Protein AF-A0A6N6S5M3-F1 (afdb_monomer)

Sequence (142 aa):
MTSTMMNTLSDILLSAAGRFSSLPAVIEDGMSVTYGDLVLRARSFASFLSSRGIKKGDRVAIFLPNSIELVTAVFGVSLAGGVSVPVNSAFKTEEVAFYLEHSGAKLIATGDGLINTALEASAGGDAEAVSIKGNGALWKYL

Foldseek 3Di:
DPDPPPDFPLNVLVVCCVPFVPPFDDDDPNDTAGSVRLNVLLCVLLVVCVVVVDAAAAEEEEQEDPDSQSSSNCNNCVVNNYHYDYDYNPDALVSLLVSCVVRVHQEYEYAPVCQVSQCSSPVVHNYHYWYFDDDDPDTDTD

Structure (mmCIF, N/CA/C/O backbone):
data_AF-A0A6N6S5M3-F1
#
_entry.id   AF-A0A6N6S5M3-F1
#
loop_
_atom_site.group_PDB
_atom_site.id
_atom_site.type_symbol
_atom_site.label_atom_id
_atom_site.label_alt_id
_atom_site.label_comp_id
_atom_site.label_asym_id
_atom_site.label_entity_id
_atom_site.label_seq_id
_atom_site.pdbx_PDB_ins_code
_atom_site.Cartn_x
_atom_site.Cartn_y
_atom_site.Cartn_z
_atom_site.occupancy
_atom_site.B_iso_or_equiv
_atom_site.auth_seq_id
_atom_site.auth_comp_id
_atom_site.auth_asym_id
_atom_site.auth_atom_id
_atom_site.pdbx_PDB_model_num
ATOM 1 N N . MET A 1 1 ? -17.253 7.085 -33.726 1.00 41.97 1 MET A N 1
ATOM 2 C CA . MET A 1 1 ? -17.156 7.659 -32.369 1.00 41.97 1 MET A CA 1
ATOM 3 C C . MET A 1 1 ? -16.014 6.952 -31.664 1.00 41.97 1 MET A C 1
ATOM 5 O O . MET A 1 1 ? -16.162 5.793 -31.304 1.00 41.97 1 MET A O 1
ATOM 9 N N . THR A 1 2 ? -14.844 7.577 -31.575 1.00 42.97 2 THR A N 1
ATOM 10 C CA . THR A 1 2 ? -13.731 7.056 -30.775 1.00 42.97 2 THR A CA 1
ATOM 11 C C . THR A 1 2 ? -14.130 7.205 -29.313 1.00 42.97 2 THR A C 1
ATOM 13 O O . THR A 1 2 ? -14.118 8.306 -28.775 1.00 42.97 2 THR A O 1
ATOM 16 N N . SER A 1 3 ? -14.572 6.111 -28.695 1.00 48.59 3 SER A N 1
ATOM 17 C CA . SER A 1 3 ? -14.702 6.033 -27.243 1.00 48.59 3 SER A CA 1
ATOM 18 C C . SER A 1 3 ? -13.332 6.359 -26.656 1.00 48.59 3 SER A C 1
ATOM 20 O O . SER A 1 3 ? -12.392 5.590 -26.858 1.00 48.59 3 SER A O 1
ATOM 22 N N . THR A 1 4 ? -13.189 7.500 -25.983 1.00 58.44 4 THR A N 1
ATOM 23 C CA . THR A 1 4 ? -12.020 7.765 -25.143 1.00 58.44 4 THR A CA 1
ATOM 24 C C . THR A 1 4 ? -11.977 6.644 -24.114 1.00 58.44 4 THR A C 1
ATOM 26 O O . THR A 1 4 ? -12.816 6.594 -23.218 1.00 58.44 4 THR A O 1
ATOM 29 N N . MET A 1 5 ? -11.070 5.683 -24.296 1.00 65.12 5 MET A N 1
ATOM 30 C CA . MET A 1 5 ? -10.855 4.618 -23.324 1.00 65.12 5 MET A CA 1
ATOM 31 C C . MET A 1 5 ? -10.432 5.292 -22.023 1.00 65.12 5 MET A C 1
ATOM 33 O O . MET A 1 5 ? -9.382 5.933 -21.955 1.00 65.12 5 MET A O 1
ATOM 37 N N . MET A 1 6 ? -11.305 5.226 -21.022 1.00 68.94 6 MET A N 1
ATOM 38 C CA . MET A 1 6 ? -11.035 5.777 -19.706 1.00 68.94 6 MET A CA 1
ATOM 39 C C . MET A 1 6 ? -10.036 4.845 -19.023 1.00 68.94 6 MET A C 1
ATOM 41 O O . MET A 1 6 ? -10.420 3.827 -18.456 1.00 68.94 6 MET A O 1
ATOM 45 N N . ASN A 1 7 ? -8.751 5.163 -19.150 1.00 82.69 7 ASN A N 1
ATOM 46 C CA . ASN A 1 7 ? -7.689 4.376 -18.540 1.00 82.69 7 ASN A CA 1
ATOM 47 C C . ASN A 1 7 ? -7.570 4.736 -17.060 1.00 82.69 7 ASN A C 1
ATOM 49 O O . ASN A 1 7 ? -7.490 5.913 -16.699 1.00 82.69 7 ASN A O 1
ATOM 53 N N . THR A 1 8 ? -7.517 3.721 -16.207 1.00 89.06 8 THR A N 1
ATOM 54 C CA . THR A 1 8 ? -7.131 3.885 -14.806 1.00 89.06 8 THR A CA 1
ATOM 55 C C . THR A 1 8 ? -5.611 3.967 -14.676 1.00 89.06 8 THR A C 1
ATOM 57 O O . THR A 1 8 ? -4.858 3.602 -15.584 1.00 89.06 8 THR A O 1
ATOM 60 N N . LEU A 1 9 ? -5.135 4.406 -13.510 1.00 89.88 9 LEU A N 1
ATOM 61 C CA . LEU A 1 9 ? -3.710 4.376 -13.181 1.00 89.88 9 LEU A CA 1
ATOM 62 C C . LEU A 1 9 ? -3.122 2.956 -13.321 1.00 89.88 9 LEU A C 1
ATOM 64 O O . LEU A 1 9 ? -2.010 2.780 -13.821 1.00 89.88 9 LEU A O 1
ATOM 68 N N . SER A 1 10 ? -3.892 1.935 -12.943 1.00 91.88 10 SER A N 1
ATO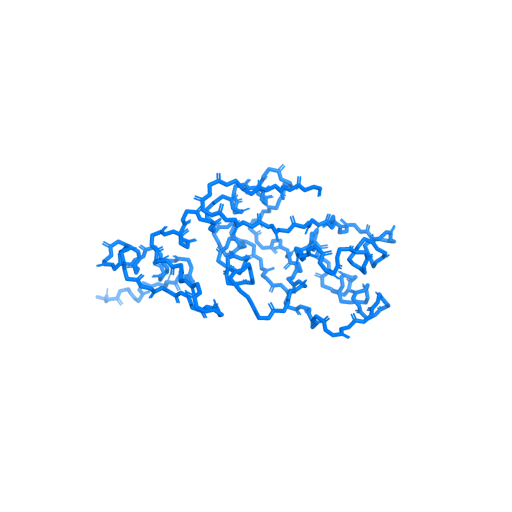M 69 C CA . SER A 1 10 ? -3.507 0.532 -13.095 1.00 91.88 10 SER A CA 1
ATOM 70 C C . SER A 1 10 ? -3.387 0.104 -14.557 1.00 91.88 10 SER A C 1
ATOM 72 O O . SER A 1 10 ? -2.436 -0.600 -14.893 1.00 91.88 10 SER A O 1
ATOM 74 N N . ASP A 1 11 ? -4.287 0.550 -15.438 1.00 93.50 11 ASP A N 1
ATOM 75 C CA . ASP A 1 11 ? -4.230 0.213 -16.869 1.00 93.50 11 ASP A CA 1
ATOM 76 C C . ASP A 1 11 ? -2.958 0.759 -17.524 1.00 93.50 11 ASP A C 1
ATOM 78 O O . ASP A 1 11 ? -2.322 0.075 -18.329 1.00 93.50 11 ASP A O 1
ATOM 82 N N . ILE A 1 12 ? -2.538 1.966 -17.127 1.00 94.38 12 ILE A N 1
ATOM 83 C CA . ILE A 1 12 ? -1.289 2.577 -17.596 1.00 94.38 12 ILE A CA 1
ATOM 84 C C . ILE A 1 12 ? -0.089 1.720 -17.180 1.00 94.38 12 ILE A C 1
ATOM 86 O O . ILE A 1 12 ? 0.760 1.416 -18.021 1.00 94.38 12 ILE A O 1
ATOM 90 N N . LEU A 1 13 ? -0.032 1.281 -15.918 1.00 95.25 13 LEU A N 1
ATOM 91 C CA . LEU A 1 13 ? 1.052 0.426 -15.432 1.00 95.25 13 LEU A CA 1
ATOM 92 C C . LEU A 1 13 ? 1.085 -0.927 -16.161 1.00 95.25 13 LEU A C 1
ATOM 94 O O . LEU A 1 13 ? 2.149 -1.364 -16.603 1.00 95.25 13 LEU A O 1
ATOM 98 N N . LEU A 1 14 ? -0.067 -1.585 -16.311 1.00 96.62 14 LEU A N 1
ATOM 99 C CA . LEU A 1 14 ? -0.161 -2.882 -16.987 1.00 96.62 14 LEU A CA 1
ATOM 100 C C . LEU A 1 14 ? 0.246 -2.776 -18.463 1.00 96.62 14 LEU A C 1
ATOM 102 O O . LEU A 1 14 ? 1.006 -3.612 -18.956 1.00 96.62 14 LEU A O 1
ATOM 106 N N . SER A 1 15 ? -0.195 -1.720 -19.151 1.00 96.31 15 SER A N 1
ATOM 107 C CA . SER A 1 15 ? 0.217 -1.432 -20.526 1.00 96.31 15 SER A CA 1
ATOM 108 C C . SER A 1 15 ? 1.719 -1.155 -20.623 1.00 96.31 15 SER A C 1
ATOM 110 O O . SER A 1 15 ? 2.369 -1.618 -21.563 1.00 96.31 15 SER A O 1
ATOM 112 N N . ALA A 1 16 ? 2.286 -0.397 -19.681 1.00 95.88 16 ALA A N 1
ATOM 113 C CA . ALA A 1 16 ? 3.716 -0.109 -19.658 1.00 95.88 16 ALA A CA 1
ATOM 114 C C . ALA A 1 16 ? 4.533 -1.391 -19.461 1.00 95.88 16 ALA A C 1
ATOM 116 O O . ALA A 1 16 ? 5.456 -1.637 -20.230 1.00 95.88 16 ALA A O 1
ATOM 117 N N . ALA A 1 17 ? 4.156 -2.260 -18.523 1.00 96.62 17 ALA A N 1
ATOM 118 C CA . ALA A 1 17 ? 4.862 -3.521 -18.300 1.00 96.62 17 ALA A CA 1
ATOM 119 C C . ALA A 1 17 ? 4.766 -4.485 -19.488 1.00 96.62 17 ALA A C 1
ATOM 121 O O . ALA A 1 17 ? 5.753 -5.142 -19.805 1.00 96.62 17 ALA A O 1
ATOM 122 N N . GLY A 1 18 ? 3.642 -4.517 -20.212 1.00 96.56 18 GLY A N 1
ATOM 123 C CA . GLY A 1 18 ? 3.530 -5.308 -21.443 1.00 96.56 18 GLY A CA 1
ATOM 124 C C . GLY A 1 18 ? 4.498 -4.869 -22.551 1.00 96.56 18 GLY A C 1
ATOM 125 O O . GLY A 1 18 ? 4.892 -5.683 -23.381 1.00 96.56 18 GLY A O 1
ATOM 126 N N . ARG A 1 19 ? 4.901 -3.591 -22.564 1.00 97.12 19 ARG A N 1
ATOM 127 C CA . ARG A 1 19 ? 5.776 -3.005 -23.598 1.00 97.12 19 ARG A CA 1
ATOM 128 C C . ARG A 1 19 ? 7.230 -2.852 -23.156 1.00 97.12 19 ARG A C 1
ATOM 130 O O . ARG A 1 19 ? 8.131 -2.919 -23.985 1.00 97.12 19 ARG A O 1
ATOM 137 N N . PHE A 1 20 ? 7.448 -2.622 -21.867 1.00 97.50 20 PHE A N 1
ATOM 138 C CA . PHE A 1 20 ? 8.708 -2.160 -21.288 1.00 97.50 20 PHE A CA 1
ATOM 139 C C . PHE A 1 20 ? 9.109 -2.980 -20.057 1.00 97.50 20 PHE A C 1
ATOM 141 O O . PHE A 1 20 ? 9.773 -2.459 -19.166 1.00 97.50 20 PHE A O 1
ATOM 148 N N . SER A 1 21 ? 8.708 -4.256 -19.996 1.00 97.06 21 SER A N 1
ATOM 149 C CA . SER A 1 21 ? 8.850 -5.115 -18.809 1.00 97.06 21 SER A CA 1
ATOM 150 C C . SER A 1 21 ? 10.232 -5.067 -18.159 1.00 97.06 21 SER A C 1
ATOM 152 O O . SER A 1 21 ? 10.304 -5.055 -16.938 1.00 97.06 21 SER A O 1
ATOM 154 N N . SER A 1 22 ? 11.311 -5.054 -18.948 1.00 97.19 22 SER A N 1
ATOM 155 C CA . SER A 1 22 ? 12.695 -5.085 -18.450 1.00 97.19 22 SER A CA 1
ATOM 156 C C . SER A 1 22 ? 13.315 -3.699 -18.236 1.00 97.19 22 SER A C 1
ATOM 158 O O . SER A 1 22 ? 14.463 -3.616 -17.808 1.00 97.19 22 SER A O 1
ATOM 160 N N . LEU A 1 23 ? 12.601 -2.612 -18.550 1.00 97.75 23 LEU A N 1
ATOM 161 C CA . LEU A 1 23 ? 13.097 -1.254 -18.328 1.00 97.75 23 LEU A CA 1
ATOM 162 C C . LEU A 1 23 ? 12.846 -0.812 -16.878 1.00 97.75 23 LEU A C 1
ATOM 164 O O . LEU A 1 23 ? 11.826 -1.200 -16.298 1.00 97.75 23 LEU A O 1
ATOM 168 N N . PRO A 1 24 ? 13.725 0.027 -16.298 1.00 96.56 24 PRO A N 1
ATOM 169 C CA . PRO A 1 24 ? 13.507 0.611 -14.978 1.00 96.56 24 PRO A CA 1
ATOM 170 C C . PRO A 1 24 ? 12.217 1.442 -14.919 1.00 96.56 24 PRO A C 1
ATOM 172 O O . PRO A 1 24 ? 11.973 2.282 -15.785 1.00 96.56 24 PRO A O 1
ATOM 175 N N . ALA A 1 25 ? 11.415 1.220 -13.878 1.00 95.75 25 ALA A N 1
ATOM 176 C CA . ALA A 1 25 ? 10.219 1.998 -13.553 1.00 95.75 25 ALA A CA 1
ATOM 177 C C . ALA A 1 25 ? 10.446 2.916 -12.345 1.00 95.75 25 ALA A C 1
ATOM 179 O O . ALA A 1 25 ? 10.003 4.061 -12.347 1.00 95.75 25 ALA A O 1
ATOM 180 N N . VAL A 1 26 ? 11.146 2.415 -11.322 1.00 94.81 26 VAL A N 1
ATOM 181 C CA . VAL A 1 26 ? 11.478 3.156 -10.097 1.00 94.81 26 VAL A CA 1
ATOM 182 C C . VAL A 1 26 ? 12.953 2.943 -9.785 1.00 94.81 26 VAL A C 1
ATOM 184 O O . VAL A 1 26 ? 13.446 1.819 -9.896 1.00 94.81 26 VAL A O 1
ATOM 187 N N . ILE A 1 27 ? 13.650 4.016 -9.415 1.00 93.25 27 ILE A N 1
ATOM 188 C CA . ILE A 1 27 ? 15.057 3.997 -9.010 1.00 93.25 27 ILE A CA 1
ATOM 189 C C . ILE A 1 27 ? 15.161 4.701 -7.659 1.00 93.25 27 ILE A C 1
ATOM 191 O O . ILE A 1 27 ? 14.674 5.820 -7.512 1.00 93.25 27 ILE A O 1
ATOM 195 N N . GLU A 1 28 ? 15.794 4.043 -6.697 1.00 88.38 28 GLU A N 1
ATOM 196 C CA . GLU A 1 28 ? 15.997 4.522 -5.328 1.00 88.38 28 GLU A CA 1
ATOM 197 C C . GLU A 1 28 ? 17.363 4.024 -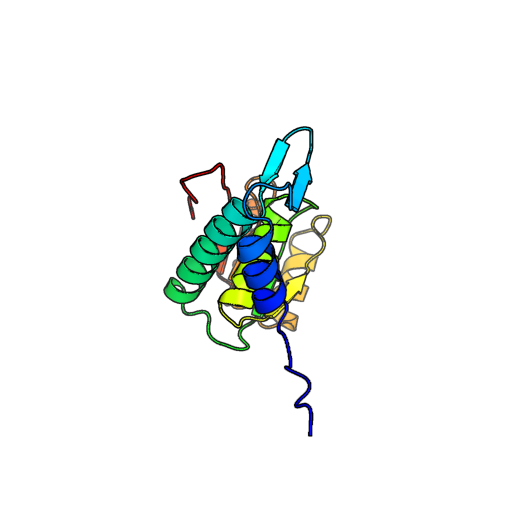4.847 1.00 88.38 28 GLU A C 1
ATOM 199 O O . GLU A 1 28 ? 17.632 2.828 -4.923 1.00 88.38 28 GLU A O 1
ATOM 204 N N . ASP A 1 29 ? 18.244 4.928 -4.409 1.00 83.88 29 ASP A N 1
ATOM 205 C CA . ASP A 1 29 ? 19.554 4.615 -3.810 1.00 83.88 29 ASP A CA 1
ATOM 206 C C . ASP A 1 29 ? 20.375 3.528 -4.537 1.00 83.88 29 ASP A C 1
ATOM 208 O O . ASP A 1 29 ? 20.962 2.629 -3.938 1.00 83.88 29 ASP A O 1
ATOM 212 N N . GLY A 1 30 ? 20.416 3.598 -5.872 1.00 81.81 30 GLY A N 1
ATOM 213 C CA . GLY A 1 30 ? 21.162 2.654 -6.716 1.00 81.81 30 GLY A CA 1
ATOM 214 C C . GLY A 1 30 ? 20.469 1.306 -6.945 1.00 81.81 30 GLY A C 1
ATOM 215 O O . GLY A 1 30 ? 20.954 0.496 -7.736 1.00 81.81 30 GLY A O 1
ATOM 216 N N . MET A 1 31 ? 19.313 1.074 -6.325 1.00 84.62 31 MET A N 1
ATOM 217 C CA . MET A 1 31 ? 18.406 -0.016 -6.661 1.00 84.62 31 MET A CA 1
ATOM 218 C C . MET A 1 31 ? 17.444 0.423 -7.764 1.00 84.62 31 MET A C 1
ATOM 220 O O . MET A 1 31 ? 17.025 1.577 -7.835 1.00 84.62 31 MET A O 1
ATOM 224 N N . SER A 1 32 ? 17.069 -0.516 -8.632 1.00 90.75 32 SER A N 1
ATOM 225 C CA . SER A 1 32 ? 16.038 -0.284 -9.640 1.00 90.75 32 SER A CA 1
ATOM 226 C C . SER A 1 32 ? 15.018 -1.411 -9.637 1.00 90.75 32 SER A C 1
ATOM 228 O O . SER A 1 32 ? 15.356 -2.582 -9.459 1.00 90.75 32 SER A O 1
ATOM 230 N N . VAL A 1 33 ? 13.756 -1.042 -9.823 1.00 93.69 33 VAL A N 1
ATOM 231 C CA . VAL A 1 33 ? 12.644 -1.971 -10.022 1.00 93.69 33 VAL A CA 1
ATOM 232 C C . VAL A 1 33 ? 12.142 -1.780 -11.436 1.00 93.69 33 VAL A C 1
ATOM 234 O O . VAL A 1 33 ? 11.825 -0.659 -11.840 1.00 93.69 33 VAL A O 1
ATOM 237 N N . THR A 1 34 ? 12.090 -2.870 -12.195 1.00 96.31 34 THR A N 1
ATOM 238 C CA . THR A 1 34 ? 11.590 -2.840 -13.569 1.00 96.31 34 THR A CA 1
ATOM 239 C C . THR A 1 34 ? 10.069 -2.690 -13.604 1.00 96.31 34 THR A C 1
ATOM 241 O O . THR A 1 34 ? 9.386 -2.949 -12.610 1.00 96.31 34 THR A O 1
ATOM 244 N N . TYR A 1 35 ? 9.500 -2.306 -14.748 1.00 97.19 35 TYR A N 1
ATOM 245 C CA . TYR A 1 35 ? 8.039 -2.277 -14.901 1.00 97.19 35 TYR A CA 1
ATOM 246 C C . TYR A 1 35 ? 7.394 -3.646 -14.644 1.00 97.19 35 TYR A C 1
ATOM 248 O O . TYR A 1 35 ? 6.328 -3.710 -14.028 1.00 97.19 35 TYR A O 1
ATOM 256 N N . GLY A 1 36 ? 8.033 -4.736 -15.083 1.00 96.00 36 GLY A N 1
ATOM 257 C CA . GLY A 1 36 ? 7.553 -6.095 -14.826 1.00 96.00 36 GLY A CA 1
ATOM 258 C C . GLY A 1 36 ? 7.521 -6.411 -13.332 1.00 96.00 36 GLY A C 1
ATOM 259 O O . GLY A 1 36 ? 6.491 -6.840 -12.807 1.00 96.00 36 GLY A O 1
ATOM 260 N N . ASP A 1 37 ? 8.611 -6.113 -12.626 1.00 94.75 37 ASP A N 1
ATOM 261 C CA . ASP A 1 37 ? 8.711 -6.353 -11.185 1.00 94.75 37 ASP A CA 1
ATOM 262 C C . ASP A 1 37 ? 7.740 -5.481 -10.385 1.00 94.75 37 ASP A C 1
ATOM 264 O O . ASP A 1 37 ? 7.137 -5.954 -9.420 1.00 94.75 37 ASP A O 1
ATOM 268 N N . LEU A 1 38 ? 7.540 -4.223 -10.790 1.00 95.25 38 LEU A N 1
ATOM 269 C CA . LEU A 1 38 ? 6.584 -3.324 -10.144 1.00 95.25 38 LEU A CA 1
ATOM 270 C C . LEU A 1 38 ? 5.153 -3.865 -10.254 1.00 95.25 38 LEU A C 1
ATOM 272 O O . LEU A 1 38 ? 4.417 -3.838 -9.269 1.00 95.25 38 LEU A O 1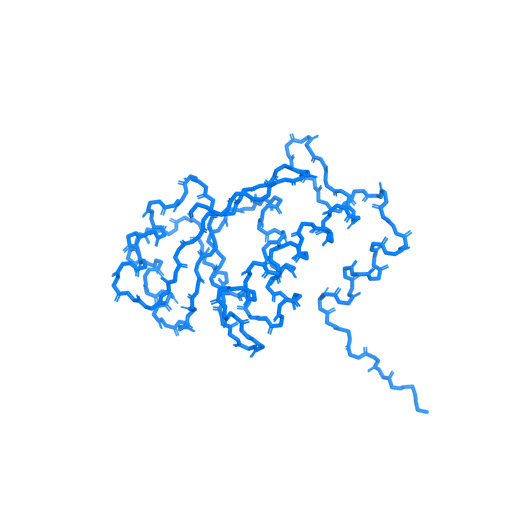
ATOM 276 N N . VAL A 1 39 ? 4.762 -4.412 -11.411 1.00 96.44 39 VAL A N 1
ATOM 277 C CA . VAL A 1 39 ? 3.446 -5.053 -11.580 1.00 96.44 39 VAL A CA 1
ATOM 278 C C . VAL A 1 39 ? 3.300 -6.274 -10.683 1.00 96.44 39 VAL A C 1
ATOM 280 O O . VAL A 1 39 ? 2.253 -6.434 -10.056 1.00 96.44 39 VAL A O 1
ATOM 283 N N . LEU A 1 40 ? 4.319 -7.132 -10.599 1.00 94.69 40 LEU A N 1
ATOM 284 C CA . LEU A 1 40 ? 4.281 -8.311 -9.727 1.00 94.69 40 LEU A CA 1
ATOM 285 C C . LEU A 1 40 ? 4.114 -7.904 -8.259 1.00 94.69 40 LEU A C 1
ATOM 287 O O . LEU A 1 40 ? 3.250 -8.436 -7.557 1.00 94.69 40 LEU A O 1
ATOM 291 N N . ARG A 1 41 ? 4.879 -6.903 -7.819 1.00 92.75 41 ARG A N 1
ATOM 292 C CA . ARG A 1 41 ? 4.794 -6.324 -6.474 1.00 92.75 41 ARG A CA 1
ATOM 293 C C . ARG A 1 41 ? 3.413 -5.728 -6.192 1.00 92.75 41 ARG A C 1
ATOM 295 O O . ARG A 1 41 ? 2.783 -6.087 -5.199 1.00 92.75 41 ARG A O 1
ATOM 302 N N . ALA A 1 42 ? 2.910 -4.883 -7.089 1.00 95.38 42 ALA A N 1
ATOM 303 C CA . ALA A 1 42 ? 1.617 -4.225 -6.936 1.00 95.38 42 ALA A CA 1
ATOM 304 C C . ALA A 1 42 ? 0.452 -5.230 -6.947 1.00 95.38 42 ALA A C 1
ATOM 306 O O . ALA A 1 42 ? -0.467 -5.108 -6.142 1.00 95.38 42 ALA A O 1
ATOM 307 N N . ARG A 1 43 ? 0.501 -6.269 -7.795 1.00 95.50 43 ARG A N 1
ATOM 308 C CA . ARG A 1 43 ? -0.494 -7.359 -7.803 1.00 95.50 43 ARG A CA 1
ATOM 309 C C . ARG A 1 43 ? -0.471 -8.173 -6.514 1.00 95.50 43 ARG A C 1
ATOM 311 O O . ARG A 1 43 ? -1.537 -8.496 -5.998 1.00 95.50 43 ARG A O 1
ATOM 318 N N . SER A 1 44 ? 0.715 -8.475 -5.983 1.00 93.69 44 SER A N 1
ATOM 319 C CA . SER A 1 44 ? 0.845 -9.144 -4.684 1.00 93.69 44 SER A CA 1
ATOM 320 C C . SER A 1 44 ? 0.177 -8.321 -3.584 1.00 93.69 44 SER A C 1
ATOM 322 O O . SER A 1 44 ? -0.638 -8.849 -2.830 1.00 93.69 44 SER A O 1
ATOM 324 N N . PHE A 1 45 ? 0.451 -7.014 -3.539 1.00 94.69 45 PHE A N 1
ATOM 325 C CA . PHE A 1 45 ? -0.177 -6.134 -2.559 1.00 94.69 45 PHE A CA 1
ATOM 326 C C . PHE A 1 45 ? -1.693 -6.007 -2.762 1.00 94.69 45 PHE A C 1
ATOM 328 O O . PHE A 1 45 ? -2.443 -6.106 -1.797 1.00 94.69 45 PHE A O 1
ATOM 335 N N . ALA A 1 46 ? -2.174 -5.901 -4.002 1.00 95.94 46 ALA A N 1
ATOM 336 C CA . ALA A 1 46 ? -3.607 -5.885 -4.303 1.00 95.94 46 ALA A CA 1
ATOM 337 C C . ALA A 1 46 ? -4.325 -7.166 -3.836 1.00 95.94 46 ALA A C 1
ATOM 339 O O . ALA A 1 46 ? -5.426 -7.106 -3.280 1.00 95.94 46 ALA A O 1
ATOM 340 N N . SER A 1 47 ? -3.689 -8.328 -4.022 1.00 94.81 47 SER A N 1
ATOM 341 C CA . SER A 1 47 ? -4.196 -9.612 -3.531 1.00 94.81 47 SER A CA 1
ATOM 342 C C . SER A 1 47 ? -4.244 -9.647 -2.004 1.00 94.81 47 SER A C 1
ATOM 344 O O . SER A 1 47 ? -5.226 -10.118 -1.432 1.00 94.81 47 SER A O 1
ATOM 346 N N . PHE A 1 48 ? -3.213 -9.122 -1.338 1.00 94.62 48 PHE A N 1
ATOM 347 C CA . PHE A 1 48 ? -3.196 -8.989 0.116 1.00 94.62 48 PHE A CA 1
ATOM 348 C C . PHE A 1 48 ? -4.334 -8.091 0.618 1.00 94.62 48 PHE A C 1
ATOM 350 O O . PHE A 1 48 ? -5.112 -8.523 1.466 1.00 94.62 48 PHE A O 1
ATOM 357 N N . LEU A 1 49 ? -4.502 -6.896 0.045 1.00 95.50 49 LEU A N 1
ATOM 358 C CA . LEU A 1 49 ? -5.597 -5.982 0.393 1.00 95.50 49 LEU A CA 1
ATOM 359 C C . LEU A 1 49 ? -6.964 -6.660 0.227 1.00 95.50 49 LEU A C 1
ATOM 361 O O . LEU A 1 49 ? -7.814 -6.577 1.111 1.00 95.50 49 LEU A O 1
ATOM 365 N N . SER A 1 50 ? -7.148 -7.401 -0.868 1.00 95.94 50 SER A N 1
ATOM 366 C CA . SER A 1 50 ? -8.377 -8.165 -1.116 1.00 95.94 50 SER A CA 1
ATOM 367 C C . SER A 1 50 ? -8.616 -9.231 -0.038 1.00 95.94 50 SER A C 1
ATOM 369 O O . SER A 1 50 ? -9.743 -9.392 0.426 1.00 95.94 50 SER A O 1
ATOM 371 N N . SER A 1 51 ? -7.563 -9.924 0.417 1.00 94.88 51 SER A N 1
ATOM 372 C CA . SER A 1 51 ? -7.650 -10.910 1.509 1.00 94.88 51 SER A CA 1
ATOM 373 C C . SER A 1 51 ? -7.983 -10.290 2.872 1.00 94.88 51 SER A C 1
ATOM 375 O O . SER A 1 51 ? -8.583 -10.956 3.711 1.00 94.88 51 SER A O 1
ATOM 377 N N . ARG A 1 52 ? -7.667 -9.002 3.065 1.00 94.56 52 ARG A N 1
ATOM 378 C CA . ARG A 1 52 ? -8.068 -8.187 4.226 1.00 94.56 52 ARG A CA 1
ATOM 379 C C . ARG A 1 52 ? -9.441 -7.528 4.058 1.00 94.56 52 ARG A C 1
ATOM 381 O O . ARG A 1 52 ? -9.876 -6.761 4.906 1.00 94.56 52 ARG A O 1
ATOM 388 N N . GLY A 1 53 ? -10.154 -7.833 2.973 1.00 96.00 53 GLY A N 1
ATOM 389 C CA . GLY A 1 53 ? -11.520 -7.364 2.751 1.00 96.00 53 GLY A CA 1
ATOM 390 C C . GLY A 1 53 ? -11.636 -5.955 2.169 1.00 96.00 53 GLY A C 1
ATOM 391 O O . GLY A 1 53 ? -12.744 -5.413 2.163 1.00 96.00 53 GLY A O 1
ATOM 392 N N . ILE A 1 54 ? -10.546 -5.376 1.651 1.00 97.19 54 ILE A N 1
ATOM 393 C CA . ILE A 1 54 ? -10.596 -4.131 0.872 1.00 97.19 54 ILE A CA 1
ATOM 394 C C . ILE A 1 54 ? -11.375 -4.375 -0.421 1.00 97.19 54 ILE A C 1
ATOM 396 O O . ILE A 1 54 ? -11.100 -5.313 -1.172 1.00 97.19 54 ILE A O 1
ATOM 400 N N . LYS A 1 55 ? -12.360 -3.516 -0.681 1.00 95.56 55 LYS A N 1
ATOM 401 C CA . LYS A 1 55 ? -13.216 -3.541 -1.871 1.00 95.56 55 LYS A CA 1
ATOM 402 C C . LYS A 1 55 ? -13.073 -2.252 -2.673 1.00 95.56 55 LYS A C 1
ATOM 404 O O . LYS A 1 55 ? -12.484 -1.269 -2.230 1.00 95.56 55 LYS A O 1
ATOM 409 N N . LYS A 1 56 ? -13.677 -2.238 -3.863 1.00 96.75 56 LYS A N 1
ATOM 410 C CA . LYS A 1 56 ? -13.721 -1.046 -4.711 1.00 96.75 56 LYS A CA 1
ATOM 411 C C . LYS A 1 56 ? -14.268 0.162 -3.940 1.00 96.75 56 LYS A C 1
ATOM 413 O O . LYS A 1 56 ? -15.370 0.096 -3.401 1.00 96.75 56 LYS A O 1
ATOM 418 N N . GLY A 1 57 ? -13.520 1.262 -3.943 1.00 96.44 57 GLY A N 1
ATOM 419 C CA . GLY A 1 57 ? -13.874 2.503 -3.248 1.00 96.44 57 GLY A CA 1
ATOM 420 C C . GLY A 1 57 ? -13.516 2.544 -1.758 1.00 96.44 57 GLY A C 1
ATOM 421 O O . GLY A 1 57 ? -13.655 3.606 -1.146 1.00 96.44 57 GLY A O 1
ATOM 422 N N . ASP A 1 58 ? -13.037 1.442 -1.171 1.00 98.12 58 ASP A N 1
ATOM 423 C CA . ASP A 1 58 ? -12.477 1.466 0.181 1.00 98.12 58 ASP A CA 1
ATOM 424 C C . ASP A 1 58 ? -11.162 2.242 0.201 1.00 98.12 58 ASP A C 1
ATOM 426 O O . ASP A 1 58 ? -10.390 2.227 -0.760 1.00 98.12 58 ASP A O 1
ATOM 430 N N . ARG A 1 59 ? -10.910 2.929 1.314 1.00 98.38 59 ARG A N 1
ATOM 431 C CA . ARG A 1 59 ? -9.750 3.801 1.475 1.00 98.38 59 ARG A CA 1
ATOM 432 C C . ARG A 1 59 ? -8.640 3.073 2.212 1.00 98.38 59 ARG A C 1
ATOM 434 O O . ARG A 1 59 ? -8.888 2.407 3.218 1.00 98.38 59 ARG A O 1
ATOM 441 N N . VAL A 1 60 ? -7.429 3.228 1.698 1.00 98.50 60 VAL A N 1
ATOM 442 C CA . VAL A 1 60 ? -6.199 2.686 2.268 1.00 98.50 60 VAL A CA 1
ATOM 443 C C . VAL A 1 60 ? -5.240 3.846 2.480 1.00 98.50 60 VAL A C 1
ATOM 445 O O . VAL A 1 60 ? -4.838 4.504 1.518 1.00 98.50 60 VAL A O 1
ATOM 448 N N . ALA A 1 61 ? -4.890 4.111 3.734 1.00 98.44 61 ALA A N 1
ATOM 449 C CA . ALA A 1 61 ? -3.901 5.115 4.075 1.00 98.44 61 ALA A CA 1
ATOM 450 C C . ALA A 1 61 ? -2.503 4.640 3.666 1.00 98.44 61 ALA A C 1
ATOM 452 O O . ALA A 1 61 ? -2.130 3.495 3.909 1.00 98.44 61 ALA A O 1
ATOM 453 N N . ILE A 1 62 ? -1.741 5.522 3.026 1.00 98.31 62 ILE A N 1
ATOM 454 C CA . ILE A 1 62 ? -0.359 5.285 2.614 1.00 98.31 62 ILE A CA 1
ATOM 455 C C . ILE A 1 62 ? 0.522 6.173 3.482 1.00 98.31 62 ILE A C 1
ATOM 457 O O . ILE A 1 62 ? 0.569 7.384 3.272 1.00 98.31 62 ILE A O 1
ATOM 461 N N . PHE A 1 63 ? 1.187 5.571 4.462 1.00 98.06 63 PHE A N 1
ATOM 462 C CA . PHE A 1 63 ? 2.043 6.248 5.433 1.00 98.06 63 PHE A CA 1
ATOM 463 C C . PHE A 1 63 ? 3.488 5.784 5.247 1.00 98.06 63 PHE A C 1
ATOM 465 O O . PHE A 1 63 ? 4.024 4.979 6.002 1.00 98.06 63 PHE A O 1
ATOM 472 N N . LEU A 1 64 ? 4.096 6.251 4.161 1.00 96.56 64 LEU A N 1
ATOM 473 C CA . LEU A 1 64 ? 5.426 5.850 3.713 1.00 96.56 64 LEU A CA 1
ATOM 474 C C . LEU A 1 64 ? 6.208 7.087 3.260 1.00 96.56 64 LEU A C 1
ATOM 476 O O . LEU A 1 64 ? 5.603 8.001 2.692 1.00 96.56 64 LEU A O 1
ATOM 480 N N . PRO A 1 65 ? 7.535 7.130 3.468 1.00 95.00 65 PRO A N 1
ATOM 481 C CA . PRO A 1 65 ? 8.381 8.090 2.773 1.00 95.00 65 PRO A CA 1
ATOM 482 C C . PRO A 1 65 ? 8.410 7.780 1.266 1.00 95.00 65 PRO A C 1
ATOM 484 O O . PRO A 1 65 ? 7.895 6.758 0.810 1.00 95.00 65 PRO A O 1
ATOM 487 N N . ASN A 1 66 ? 9.043 8.650 0.478 1.00 93.44 66 ASN A N 1
ATOM 488 C CA . ASN A 1 66 ? 9.309 8.355 -0.930 1.00 93.44 66 ASN A CA 1
ATOM 489 C C . ASN A 1 66 ? 10.196 7.110 -1.033 1.00 93.44 66 ASN A C 1
ATOM 491 O O . ASN A 1 66 ? 11.369 7.188 -0.685 1.00 93.44 66 ASN A O 1
ATOM 495 N N . SER A 1 67 ? 9.628 6.000 -1.508 1.00 92.25 67 SER A N 1
ATOM 496 C CA . SER A 1 67 ? 10.347 4.743 -1.711 1.00 92.25 67 SER A CA 1
ATOM 497 C C . SER A 1 67 ? 9.697 3.855 -2.771 1.00 92.25 67 SER A C 1
ATOM 499 O O . SER A 1 67 ? 8.588 4.125 -3.260 1.00 92.25 67 SER A O 1
ATOM 501 N N . ILE A 1 68 ? 10.363 2.754 -3.116 1.00 92.69 68 ILE A N 1
ATOM 502 C CA . ILE A 1 68 ? 9.793 1.691 -3.958 1.00 92.69 68 ILE A CA 1
ATOM 503 C C . ILE A 1 68 ? 8.482 1.136 -3.369 1.00 92.69 68 ILE A C 1
ATOM 505 O O . ILE A 1 68 ? 7.542 0.823 -4.115 1.00 92.69 68 ILE A O 1
ATOM 509 N N . GLU A 1 69 ? 8.392 1.008 -2.047 1.00 92.75 69 GLU A N 1
ATOM 510 C CA . GLU A 1 69 ? 7.193 0.563 -1.334 1.00 92.75 69 GLU A CA 1
ATOM 511 C C . GLU A 1 69 ? 6.03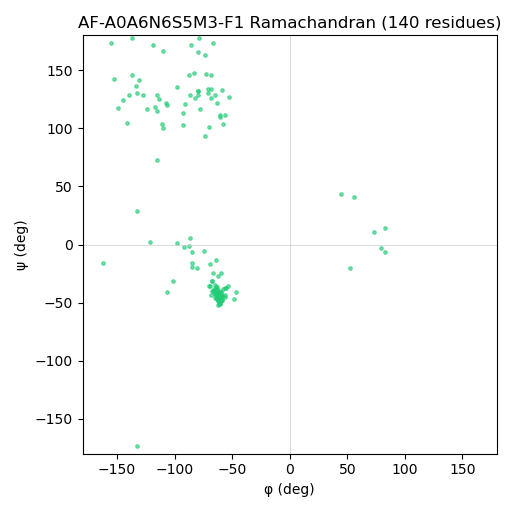3 1.534 -1.530 1.00 92.75 69 GLU A C 1
ATOM 513 O O . GLU A 1 69 ? 4.928 1.076 -1.812 1.00 92.75 69 GLU A O 1
ATOM 518 N N . LEU A 1 70 ? 6.269 2.849 -1.466 1.00 95.31 70 LEU A N 1
ATOM 519 C CA . LEU A 1 70 ? 5.225 3.854 -1.700 1.00 95.31 70 LEU A CA 1
ATOM 520 C C . LEU A 1 70 ? 4.619 3.710 -3.100 1.00 95.31 70 LEU A C 1
ATOM 522 O O . LEU A 1 70 ? 3.395 3.642 -3.245 1.00 95.31 70 LEU A O 1
ATOM 526 N N . VAL A 1 71 ? 5.461 3.591 -4.130 1.00 95.44 71 VAL A N 1
ATOM 527 C CA . VAL A 1 71 ? 4.988 3.412 -5.513 1.00 95.44 71 VAL A CA 1
ATOM 528 C C . VAL A 1 71 ? 4.239 2.085 -5.658 1.00 95.44 71 VAL A C 1
ATOM 530 O O . VAL A 1 71 ? 3.163 2.036 -6.258 1.00 95.44 71 VAL A O 1
ATOM 533 N N . THR A 1 72 ? 4.761 1.013 -5.056 1.00 95.19 72 THR A N 1
ATOM 534 C CA . THR A 1 72 ? 4.085 -0.291 -5.026 1.00 95.19 72 THR A CA 1
ATOM 535 C C . THR A 1 72 ? 2.709 -0.194 -4.368 1.00 95.19 72 THR A C 1
ATOM 537 O O . THR A 1 72 ? 1.741 -0.751 -4.891 1.00 95.19 72 THR A O 1
ATOM 540 N N . ALA A 1 73 ? 2.608 0.512 -3.242 1.00 96.12 73 ALA A N 1
ATOM 541 C CA . ALA A 1 73 ? 1.388 0.624 -2.461 1.00 96.12 73 ALA A CA 1
ATOM 542 C C . ALA A 1 73 ? 0.292 1.352 -3.238 1.00 96.12 73 ALA A C 1
ATOM 544 O O . ALA A 1 73 ? -0.831 0.858 -3.323 1.00 96.12 73 ALA A O 1
ATOM 545 N N . VAL A 1 74 ? 0.629 2.475 -3.877 1.00 97.19 74 VAL A N 1
ATOM 546 C CA . VAL A 1 74 ? -0.312 3.251 -4.698 1.00 97.19 74 VAL A CA 1
ATOM 547 C C . VAL A 1 74 ? -0.871 2.402 -5.843 1.00 97.19 74 VAL A C 1
ATOM 549 O O . VAL A 1 74 ? -2.089 2.321 -6.023 1.00 97.19 74 VAL A O 1
ATOM 552 N N . PHE A 1 75 ? -0.011 1.706 -6.591 1.00 97.50 75 PHE A N 1
ATOM 553 C CA . PHE A 1 75 ? -0.481 0.847 -7.680 1.00 97.50 75 PHE A CA 1
ATOM 554 C C . PHE A 1 75 ? -1.236 -0.385 -7.185 1.00 97.50 75 PHE A C 1
ATOM 556 O O . PHE A 1 75 ? -2.197 -0.796 -7.835 1.00 97.50 75 PHE A O 1
ATOM 563 N N . GLY A 1 76 ? -0.843 -0.970 -6.053 1.00 96.50 76 GLY A N 1
ATOM 564 C CA . GLY A 1 76 ? -1.550 -2.106 -5.466 1.00 96.50 76 GLY A CA 1
ATOM 565 C C . GLY A 1 76 ? -2.941 -1.729 -4.956 1.00 96.50 76 GLY A C 1
ATOM 566 O O . GLY A 1 76 ? -3.895 -2.458 -5.218 1.00 96.50 76 GLY A O 1
ATOM 567 N N . VAL A 1 77 ? -3.098 -0.555 -4.337 1.00 97.56 77 VAL A N 1
ATOM 568 C CA . VAL A 1 77 ? -4.416 -0.012 -3.963 1.00 97.56 77 VAL A CA 1
ATOM 569 C C . VAL A 1 77 ? -5.265 0.243 -5.205 1.00 97.56 77 VAL A C 1
ATOM 571 O O . VAL A 1 77 ? -6.413 -0.199 -5.254 1.00 97.56 77 VAL A O 1
ATOM 574 N N . SER A 1 78 ? -4.694 0.867 -6.240 1.00 97.25 78 SER A N 1
ATOM 575 C CA . SER A 1 78 ? -5.391 1.088 -7.513 1.00 97.25 78 SER A CA 1
ATOM 576 C C . SER A 1 78 ? -5.821 -0.235 -8.168 1.00 97.25 78 SER A C 1
ATOM 578 O O . SER A 1 78 ? -6.952 -0.351 -8.635 1.00 97.25 78 SER A O 1
ATOM 580 N N . LEU A 1 79 ? -4.965 -1.266 -8.154 1.00 96.75 79 LEU A N 1
ATOM 581 C CA . LEU A 1 79 ? -5.275 -2.601 -8.690 1.00 96.75 79 LEU A CA 1
ATOM 582 C C . LEU A 1 79 ? -6.347 -3.334 -7.874 1.00 96.75 79 LEU A C 1
ATOM 584 O O . LEU A 1 79 ? -7.125 -4.092 -8.446 1.00 96.75 79 LEU A O 1
ATOM 588 N N . ALA A 1 80 ? -6.419 -3.094 -6.564 1.00 96.50 80 ALA A N 1
ATOM 589 C CA . ALA A 1 80 ? -7.508 -3.575 -5.714 1.00 96.50 80 ALA A CA 1
ATOM 590 C C . ALA A 1 80 ? -8.818 -2.778 -5.913 1.00 96.50 80 ALA A C 1
ATOM 592 O O . ALA A 1 80 ? -9.853 -3.121 -5.342 1.00 96.50 80 ALA A O 1
ATOM 593 N N . GLY A 1 81 ? -8.791 -1.702 -6.711 1.00 95.94 81 GLY A N 1
ATOM 594 C CA . GLY A 1 81 ? -9.908 -0.774 -6.894 1.00 95.94 81 GLY A CA 1
ATOM 595 C C . GLY A 1 81 ? -10.154 0.143 -5.692 1.00 95.94 81 GLY A C 1
ATOM 596 O O . GLY A 1 81 ? -11.199 0.797 -5.633 1.00 95.94 81 GLY A O 1
ATOM 597 N N . GLY A 1 82 ? -9.232 0.169 -4.731 1.00 97.19 82 GLY A N 1
ATOM 598 C CA . GLY A 1 82 ? -9.283 1.039 -3.565 1.00 97.19 82 GLY A CA 1
ATOM 599 C C . GLY A 1 82 ? -8.851 2.471 -3.883 1.00 97.19 82 GLY A C 1
ATOM 600 O O . GLY A 1 82 ? -8.449 2.802 -5.000 1.00 97.19 82 GLY A O 1
ATOM 601 N N . VAL A 1 83 ? -8.925 3.326 -2.870 1.00 97.88 83 VAL A N 1
ATOM 602 C CA . VAL A 1 83 ? -8.537 4.736 -2.929 1.00 97.88 83 VAL A CA 1
ATOM 603 C C . VAL A 1 83 ? -7.375 4.966 -1.973 1.00 97.88 83 VAL A C 1
ATOM 605 O O . VAL A 1 83 ? -7.510 4.773 -0.766 1.00 97.88 83 VAL A O 1
ATOM 608 N N . SER A 1 84 ? -6.227 5.376 -2.506 1.00 97.69 84 SER A N 1
ATOM 609 C CA . SER A 1 84 ? -5.076 5.740 -1.681 1.00 97.69 84 SER A CA 1
ATOM 610 C C . SER A 1 84 ? -5.333 7.061 -0.960 1.00 97.69 84 SER A C 1
ATOM 612 O O . SER A 1 84 ? -5.704 8.049 -1.593 1.00 97.69 84 SER A O 1
ATOM 614 N N . VAL A 1 85 ? -5.089 7.088 0.348 1.00 97.94 85 VAL A N 1
ATOM 615 C CA . VAL A 1 85 ? -5.103 8.300 1.176 1.00 97.94 85 VAL A CA 1
ATOM 616 C C . VAL A 1 85 ? -3.661 8.591 1.594 1.00 97.94 85 VAL A C 1
ATOM 618 O O . VAL A 1 85 ? -3.146 7.912 2.479 1.00 97.94 85 VAL A O 1
ATOM 621 N N . PRO A 1 86 ? -2.958 9.529 0.942 1.00 97.06 86 PRO A N 1
ATOM 622 C CA . PRO A 1 86 ? -1.582 9.839 1.307 1.00 97.06 86 PRO A CA 1
ATOM 623 C C . PRO A 1 86 ? -1.537 10.504 2.688 1.00 97.06 86 PRO A C 1
ATOM 625 O O . PRO A 1 86 ? -2.201 11.515 2.914 1.00 97.06 86 PRO A O 1
ATOM 628 N N . VAL A 1 87 ? -0.737 9.946 3.595 1.00 97.94 87 VAL A N 1
ATOM 629 C CA . VAL A 1 87 ? -0.471 10.501 4.927 1.00 97.94 87 VAL A CA 1
ATOM 630 C C . VAL A 1 87 ? 1.005 10.870 4.995 1.00 97.94 87 VAL A C 1
ATOM 632 O O . VAL A 1 87 ? 1.870 10.064 4.658 1.00 97.94 87 VAL A O 1
ATOM 635 N N . ASN A 1 88 ? 1.304 12.102 5.404 1.00 97.25 88 ASN A N 1
ATOM 636 C CA . ASN A 1 88 ? 2.678 12.591 5.461 1.00 97.25 88 ASN A CA 1
ATOM 637 C C . ASN A 1 88 ? 3.497 11.769 6.466 1.00 97.25 88 ASN A C 1
ATOM 639 O O . ASN A 1 88 ? 3.170 11.749 7.648 1.00 97.25 88 ASN A O 1
ATOM 643 N N . SER A 1 89 ? 4.590 11.150 6.015 1.00 96.88 89 SER A N 1
ATOM 644 C CA . SER A 1 89 ? 5.470 10.314 6.842 1.00 96.88 89 SER A CA 1
ATOM 645 C C . SER A 1 89 ? 6.180 11.061 7.978 1.00 96.88 89 SER A C 1
ATOM 647 O O . SER A 1 89 ? 6.764 10.425 8.848 1.00 96.88 89 SER A O 1
ATOM 649 N N . ALA A 1 90 ? 6.174 12.398 7.965 1.00 96.56 90 ALA A N 1
ATOM 650 C CA . ALA A 1 90 ? 6.717 13.227 9.042 1.00 96.56 90 ALA A CA 1
ATOM 651 C C . ALA A 1 90 ? 5.720 13.476 10.191 1.00 96.56 90 ALA A C 1
ATOM 653 O O . ALA A 1 90 ? 6.096 14.085 11.193 1.00 96.56 90 ALA A O 1
ATOM 654 N N . PHE A 1 91 ? 4.463 13.050 10.042 1.00 97.50 91 PHE A N 1
ATOM 655 C CA . PHE A 1 91 ? 3.439 13.198 11.071 1.00 97.50 91 PHE A CA 1
ATOM 656 C C . PHE A 1 91 ? 3.655 12.247 12.245 1.00 97.50 91 PHE A C 1
ATOM 658 O O . PHE A 1 91 ? 4.120 11.115 12.094 1.00 97.50 91 PHE A O 1
ATOM 665 N N . LYS A 1 92 ? 3.285 12.734 13.426 1.00 97.00 92 LYS A N 1
ATOM 666 C CA . LYS A 1 92 ? 3.241 11.981 14.675 1.00 97.00 92 LYS A CA 1
ATOM 667 C C . LYS A 1 92 ? 1.908 11.255 14.820 1.00 97.00 92 LYS A C 1
ATOM 669 O O . LYS A 1 92 ? 0.970 11.469 14.052 1.00 97.00 92 LYS A O 1
ATOM 674 N N . THR A 1 93 ? 1.835 10.403 15.834 1.00 97.56 93 THR A N 1
ATOM 675 C CA . THR A 1 93 ? 0.703 9.520 16.118 1.00 97.56 93 THR A CA 1
ATOM 676 C C . THR A 1 93 ? -0.645 10.246 16.080 1.00 97.56 93 THR A C 1
ATOM 678 O O . THR A 1 93 ? -1.566 9.771 15.420 1.00 97.56 93 THR A O 1
ATOM 681 N N . GLU A 1 94 ? -0.769 11.415 16.713 1.00 96.88 94 GLU A N 1
ATOM 682 C CA . GLU A 1 94 ? -2.039 12.148 16.806 1.00 96.88 94 GLU A CA 1
ATOM 683 C C . GLU A 1 94 ? -2.513 12.673 15.444 1.00 96.88 94 GLU A C 1
ATOM 685 O O . GLU A 1 94 ? -3.698 12.610 15.114 1.00 96.8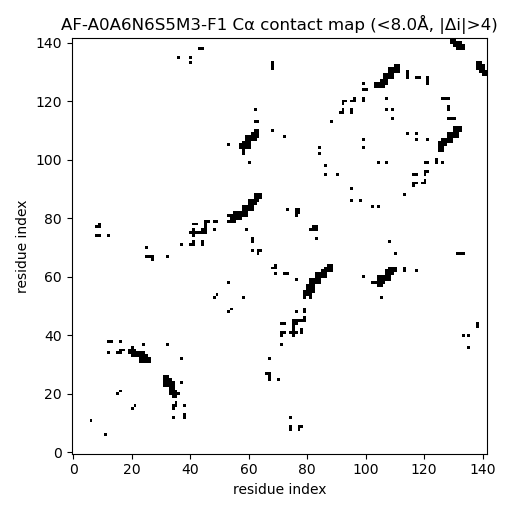8 94 GLU A O 1
ATOM 690 N N . GLU A 1 95 ? -1.580 13.163 14.630 1.00 97.44 95 GLU A N 1
ATOM 691 C CA . GLU A 1 95 ? -1.857 13.665 13.285 1.00 97.44 95 GLU A CA 1
ATOM 692 C C . GLU A 1 95 ? -2.256 12.510 12.359 1.00 97.44 95 GLU A C 1
ATOM 694 O O . GLU A 1 95 ? -3.235 12.619 11.621 1.00 97.44 95 GLU A O 1
ATOM 699 N N . VAL A 1 96 ? -1.551 11.376 12.428 1.00 98.00 96 VAL A N 1
ATOM 700 C CA . VAL A 1 96 ? -1.896 10.171 11.658 1.00 98.00 96 VAL A CA 1
ATOM 701 C C . VAL A 1 96 ? -3.289 9.669 12.043 1.00 98.00 96 VAL A C 1
ATOM 703 O O . VAL A 1 96 ? -4.105 9.425 11.154 1.00 98.00 96 VAL A O 1
ATOM 706 N N . ALA A 1 97 ? -3.592 9.579 13.342 1.00 97.56 97 ALA A N 1
ATOM 707 C CA . ALA A 1 97 ? -4.894 9.137 13.840 1.00 97.56 97 ALA A CA 1
ATOM 708 C C . ALA A 1 97 ? -6.034 10.027 13.321 1.00 97.56 97 ALA A C 1
ATOM 710 O O . ALA A 1 97 ? -7.033 9.511 12.817 1.00 97.56 97 ALA A O 1
ATOM 711 N N . PHE A 1 98 ? -5.846 11.352 13.339 1.00 96.06 98 PHE A N 1
ATOM 712 C CA . PHE A 1 98 ? -6.812 12.305 12.786 1.00 96.06 98 PHE A CA 1
ATOM 713 C C . PHE A 1 98 ? -7.133 12.022 11.309 1.00 96.06 98 PHE A C 1
ATOM 715 O O . PHE A 1 98 ? -8.301 12.007 10.917 1.00 96.06 98 PHE A O 1
ATOM 722 N N . TYR A 1 99 ? -6.121 11.759 10.473 1.00 95.81 99 TYR A N 1
ATOM 723 C CA . TYR A 1 99 ? -6.350 11.439 9.059 1.00 95.81 99 TYR A CA 1
ATOM 724 C C . TYR A 1 99 ? -7.001 10.069 8.858 1.00 95.81 99 TYR A C 1
ATOM 726 O O . TYR A 1 99 ? -7.818 9.919 7.943 1.00 95.81 99 TYR A O 1
ATOM 734 N N . LEU A 1 100 ? -6.671 9.074 9.684 1.00 97.31 100 LEU A N 1
ATOM 735 C CA . LEU A 1 100 ? -7.319 7.761 9.626 1.00 97.31 100 LEU A CA 1
ATOM 736 C C . LEU A 1 100 ? -8.812 7.872 9.931 1.00 97.31 100 LEU A C 1
ATOM 738 O O . LEU A 1 100 ? -9.623 7.386 9.139 1.00 97.31 100 LEU A O 1
ATOM 742 N N . GLU A 1 101 ? -9.168 8.578 11.003 1.00 96.62 101 GLU A N 1
ATOM 743 C CA . GLU A 1 101 ? -10.560 8.827 11.382 1.00 96.62 101 GLU A CA 1
ATOM 744 C C . GLU A 1 101 ? -11.293 9.628 10.300 1.00 96.62 101 GLU A C 1
ATOM 746 O O . GLU A 1 101 ? -12.328 9.193 9.793 1.00 96.62 101 GLU A O 1
ATOM 751 N N . HIS A 1 102 ? -10.730 10.762 9.875 1.00 95.81 102 HIS A N 1
ATOM 752 C CA . HIS A 1 102 ? -11.384 11.649 8.913 1.00 95.81 102 HIS A CA 1
ATOM 753 C C . HIS A 1 102 ? -11.582 10.996 7.539 1.00 95.81 102 HIS A C 1
ATOM 755 O O . HIS A 1 102 ? -12.593 11.221 6.872 1.00 95.81 102 HIS A O 1
ATOM 761 N N . SER A 1 103 ? -10.622 10.180 7.099 1.00 96.56 103 SER A N 1
ATOM 762 C CA . SER A 1 103 ? -10.728 9.475 5.822 1.00 96.56 103 SER A CA 1
ATOM 763 C C . SER A 1 103 ? -11.592 8.216 5.897 1.00 96.56 103 SER A C 1
ATOM 765 O O . SER A 1 103 ? -12.043 7.732 4.857 1.00 96.56 103 SER A O 1
ATOM 767 N N . GLY A 1 104 ? -11.823 7.648 7.082 1.00 96.69 104 GLY A N 1
ATOM 768 C CA . GLY A 1 104 ? -12.446 6.332 7.218 1.00 96.69 104 GLY A CA 1
ATOM 769 C C . GLY A 1 104 ? -11.672 5.261 6.444 1.00 96.69 104 GLY A C 1
ATOM 770 O O . GLY A 1 104 ? -12.273 4.466 5.704 1.00 96.69 104 GLY A O 1
ATOM 771 N N . ALA A 1 105 ? -10.337 5.323 6.510 1.00 97.88 105 ALA A N 1
ATOM 772 C CA . ALA A 1 105 ? -9.460 4.308 5.944 1.00 97.88 105 ALA A CA 1
ATOM 773 C C . ALA A 1 105 ? -9.598 3.009 6.742 1.00 97.88 105 ALA A C 1
ATOM 775 O O . ALA A 1 105 ? -9.572 3.018 7.967 1.00 97.88 105 ALA A O 1
ATOM 776 N N . LYS A 1 106 ? -9.727 1.882 6.039 1.00 97.44 106 LYS A N 1
ATOM 777 C CA . LYS A 1 106 ? -9.833 0.555 6.672 1.00 97.44 106 LYS A CA 1
ATOM 778 C C . LYS A 1 106 ? -8.476 -0.054 7.005 1.00 97.44 106 LYS A C 1
ATOM 780 O O . LYS A 1 106 ? -8.397 -1.036 7.730 1.00 97.44 106 LYS A O 1
ATOM 785 N N . LEU A 1 107 ? -7.416 0.483 6.412 1.00 97.56 107 LEU A N 1
ATOM 786 C CA . LEU A 1 107 ? -6.069 -0.051 6.521 1.00 97.56 107 LEU A CA 1
ATOM 787 C C . LEU A 1 107 ? -5.057 1.079 6.332 1.00 97.56 107 LEU A C 1
ATOM 789 O O . LEU A 1 107 ? -5.272 1.955 5.490 1.00 97.56 107 LEU A O 1
ATOM 793 N N . ILE A 1 108 ? -3.958 1.038 7.081 1.00 98.00 108 ILE A N 1
ATOM 794 C CA . ILE A 1 108 ? -2.785 1.901 6.919 1.00 98.00 108 ILE A CA 1
ATOM 795 C C . ILE A 1 108 ? -1.576 1.056 6.515 1.00 98.00 108 ILE A C 1
ATOM 797 O O . ILE A 1 108 ? -1.110 0.203 7.265 1.00 98.00 108 ILE A O 1
ATOM 801 N N . ALA A 1 109 ? -1.075 1.298 5.305 1.00 97.00 109 ALA A N 1
ATOM 802 C CA . ALA A 1 109 ? 0.132 0.687 4.772 1.00 97.00 109 ALA A CA 1
ATOM 803 C C . ALA A 1 109 ? 1.340 1.563 5.109 1.00 97.00 109 ALA A C 1
ATOM 805 O O . ALA A 1 109 ? 1.394 2.731 4.715 1.00 97.00 109 ALA A O 1
ATOM 806 N N . THR A 1 110 ? 2.300 0.996 5.829 1.00 96.19 110 THR A N 1
ATOM 807 C CA . THR A 1 110 ? 3.492 1.690 6.329 1.00 96.19 110 THR A CA 1
ATOM 808 C C . THR A 1 110 ? 4.747 0.838 6.140 1.00 96.19 110 THR A C 1
ATOM 810 O O . THR A 1 110 ? 4.665 -0.276 5.636 1.00 96.19 110 THR A O 1
ATOM 813 N N . GLY A 1 111 ? 5.918 1.355 6.503 1.00 91.88 111 GLY A N 1
ATOM 814 C CA . GLY A 1 111 ? 7.181 0.614 6.514 1.00 91.88 111 GLY A CA 1
ATOM 815 C C . GLY A 1 111 ? 7.674 0.363 7.938 1.00 91.88 111 GLY A C 1
ATOM 816 O O . GLY A 1 111 ? 7.224 1.012 8.882 1.00 91.88 111 GLY A O 1
ATOM 817 N N . ASP A 1 112 ? 8.655 -0.529 8.097 1.00 87.94 112 ASP A N 1
ATOM 818 C CA . ASP A 1 112 ? 9.182 -0.938 9.413 1.00 87.94 112 ASP A CA 1
ATOM 819 C C . ASP A 1 112 ? 9.628 0.245 10.293 1.00 87.94 112 ASP A C 1
ATOM 821 O O . ASP A 1 112 ? 9.439 0.222 11.504 1.00 87.94 112 ASP A O 1
ATOM 825 N N . GLY A 1 113 ? 10.193 1.301 9.698 1.00 89.88 113 GLY A N 1
ATOM 826 C CA . GLY A 1 113 ? 10.640 2.487 10.440 1.00 89.88 113 GLY A CA 1
ATOM 827 C C . GLY A 1 113 ? 9.507 3.334 11.032 1.00 89.88 113 GLY A C 1
ATOM 828 O O . GLY A 1 113 ? 9.758 4.147 11.916 1.00 89.88 113 GLY A O 1
ATOM 829 N N . LEU A 1 114 ? 8.273 3.145 10.559 1.00 93.94 114 LEU A N 1
ATOM 830 C CA . LEU A 1 114 ? 7.090 3.934 10.915 1.00 93.94 114 LEU A CA 1
ATOM 831 C C . LEU A 1 114 ? 5.968 3.074 11.527 1.00 93.94 114 LEU A C 1
ATOM 833 O O . LEU A 1 114 ? 4.892 3.590 11.837 1.00 93.94 114 LEU A O 1
ATOM 837 N N . ILE A 1 115 ? 6.193 1.766 11.706 1.00 93.88 115 ILE A N 1
ATOM 838 C CA . ILE A 1 115 ? 5.150 0.824 12.133 1.00 93.88 115 ILE A CA 1
ATOM 839 C C . ILE A 1 115 ? 4.608 1.130 13.530 1.00 93.88 115 ILE A C 1
ATOM 841 O O . ILE A 1 115 ? 3.406 1.028 13.737 1.00 93.88 115 ILE A O 1
ATOM 845 N N . ASN A 1 116 ? 5.452 1.576 14.464 1.00 95.69 116 ASN A N 1
ATOM 846 C CA . ASN A 1 116 ? 5.005 1.909 15.820 1.00 95.69 116 ASN A CA 1
ATOM 847 C C . ASN A 1 116 ? 4.006 3.073 15.808 1.00 95.69 116 ASN A C 1
ATOM 849 O O . ASN A 1 116 ? 2.936 2.962 16.393 1.00 95.69 116 ASN A O 1
ATOM 853 N N . THR A 1 117 ? 4.300 4.140 15.060 1.00 97.12 117 THR A N 1
ATOM 854 C CA . THR A 1 117 ? 3.382 5.277 14.895 1.00 97.12 117 THR A CA 1
ATOM 855 C C . THR A 1 117 ? 2.072 4.851 14.236 1.00 97.12 117 THR A C 1
ATOM 857 O O . THR A 1 117 ? 1.007 5.280 14.667 1.00 97.12 117 THR A O 1
ATOM 860 N N . ALA A 1 118 ? 2.124 3.980 13.223 1.00 96.00 118 ALA A N 1
ATOM 861 C CA . ALA A 1 118 ? 0.918 3.463 12.579 1.00 96.00 118 ALA A CA 1
ATOM 862 C C . ALA A 1 118 ? 0.071 2.603 13.532 1.00 96.00 118 ALA A C 1
ATOM 864 O O . ALA A 1 118 ? -1.145 2.774 13.581 1.00 96.00 118 ALA A O 1
ATOM 865 N N . LEU A 1 119 ? 0.706 1.717 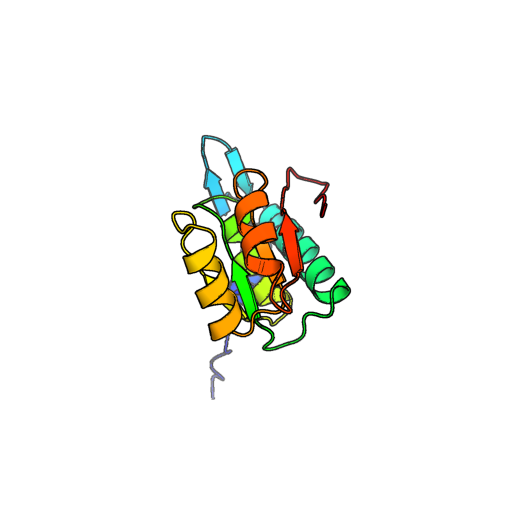14.308 1.00 96.62 119 LEU A N 1
ATOM 866 C CA . LEU A 1 119 ? 0.038 0.879 15.304 1.00 96.62 119 LEU A CA 1
ATOM 867 C C . LEU A 1 119 ? -0.637 1.738 16.373 1.00 96.62 119 LEU A C 1
ATOM 869 O O . LEU A 1 119 ? -1.833 1.580 16.602 1.00 96.62 119 LEU A O 1
ATOM 873 N N . GLU A 1 120 ? 0.092 2.685 16.965 1.00 97.19 120 GLU A N 1
ATOM 874 C CA . GLU A 1 120 ? -0.451 3.602 17.971 1.00 97.19 120 GLU A CA 1
ATOM 875 C C . GLU A 1 120 ? -1.610 4.440 17.415 1.00 97.19 120 GLU A C 1
ATOM 877 O O . GLU A 1 120 ? -2.651 4.549 18.061 1.00 97.19 120 GLU A O 1
ATOM 882 N N . ALA A 1 121 ? -1.469 4.984 16.202 1.00 96.94 121 ALA A N 1
ATOM 883 C CA . ALA A 1 121 ? -2.500 5.809 15.577 1.00 96.94 121 ALA A CA 1
ATOM 884 C C . ALA A 1 121 ? -3.763 5.008 15.224 1.00 96.94 121 ALA A C 1
ATOM 886 O O . ALA A 1 121 ? -4.868 5.547 15.245 1.00 96.94 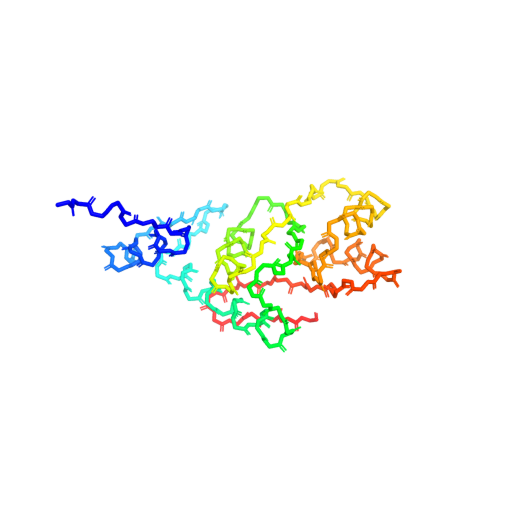121 ALA A O 1
ATOM 887 N N . SER A 1 122 ? -3.604 3.724 14.896 1.00 95.75 122 SER A N 1
ATOM 888 C CA . SER A 1 122 ? -4.706 2.829 14.535 1.00 95.75 122 SER A CA 1
ATOM 889 C C . SER A 1 122 ? -5.411 2.183 15.733 1.00 95.75 122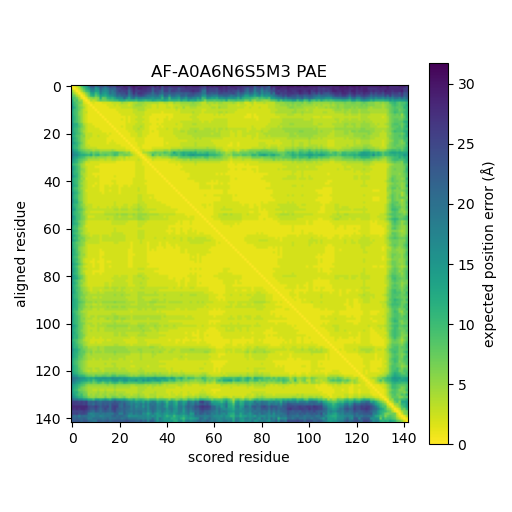 SER A C 1
ATOM 891 O O . SER A 1 122 ? -6.556 1.763 15.603 1.00 95.75 122 SER A O 1
ATOM 893 N N . ALA A 1 123 ? -4.774 2.144 16.910 1.00 92.38 123 ALA A N 1
ATOM 894 C CA . ALA A 1 123 ? -5.262 1.410 18.082 1.00 92.38 123 ALA A CA 1
ATOM 895 C C . ALA A 1 123 ? -6.651 1.855 18.582 1.00 92.38 123 ALA A C 1
ATOM 897 O O . ALA A 1 123 ? -7.339 1.082 19.247 1.00 92.38 123 ALA A O 1
ATOM 898 N N . GLY A 1 124 ? -7.053 3.095 18.287 1.00 81.44 124 GLY A N 1
ATOM 899 C CA . GLY A 1 124 ? -8.352 3.659 18.665 1.00 81.44 124 GLY A CA 1
ATOM 900 C C . GLY A 1 124 ? -9.424 3.627 17.571 1.00 81.44 124 GLY A C 1
ATOM 901 O O . GLY A 1 124 ? -10.517 4.136 17.811 1.00 81.44 124 GLY A O 1
ATOM 902 N N . GLY A 1 125 ? -9.131 3.084 16.386 1.00 87.12 125 GLY A N 1
ATOM 903 C CA . GLY A 1 125 ? -10.027 3.121 15.228 1.00 87.12 125 GLY A CA 1
ATOM 904 C C . GLY A 1 125 ? -10.193 1.772 14.530 1.00 87.12 125 GLY A C 1
ATOM 905 O O . GLY A 1 125 ? -9.700 0.744 14.982 1.00 87.12 125 GLY A O 1
ATOM 906 N N . ASP A 1 126 ? -10.886 1.792 13.391 1.00 89.38 126 ASP A N 1
ATOM 907 C CA . ASP A 1 126 ? -11.187 0.592 12.592 1.00 89.38 126 ASP A CA 1
ATOM 908 C C . ASP A 1 126 ? -10.082 0.233 11.580 1.00 89.38 126 ASP A C 1
ATOM 910 O O . ASP A 1 126 ? -10.219 -0.726 10.817 1.00 89.38 126 ASP A O 1
ATOM 914 N N . ALA A 1 127 ? -9.009 1.027 11.513 1.00 95.00 127 ALA A N 1
ATOM 915 C CA . ALA A 1 127 ? -7.938 0.824 10.548 1.00 95.00 127 ALA A CA 1
ATOM 916 C C . ALA A 1 127 ? -6.983 -0.291 11.003 1.00 95.00 127 ALA A C 1
ATOM 918 O O . ALA A 1 127 ? -6.440 -0.237 12.099 1.00 95.00 127 ALA A O 1
ATOM 919 N N . GLU A 1 128 ? -6.700 -1.267 10.143 1.00 94.69 128 GLU A N 1
ATOM 920 C CA . GLU A 1 128 ? -5.627 -2.244 10.377 1.00 94.69 128 GLU A CA 1
ATOM 921 C C . GLU A 1 128 ? -4.271 -1.652 9.955 1.00 94.69 128 GLU A C 1
ATOM 923 O O . GLU A 1 128 ? -4.118 -1.204 8.817 1.00 94.69 128 GLU A O 1
ATOM 928 N N . ALA A 1 129 ? -3.269 -1.649 10.836 1.00 94.56 129 ALA A N 1
ATOM 929 C CA . ALA A 1 129 ? -1.909 -1.250 10.471 1.00 94.56 129 ALA A CA 1
ATOM 930 C C . ALA A 1 129 ? -1.112 -2.426 9.908 1.00 94.56 129 ALA A C 1
ATOM 932 O O . ALA A 1 129 ? -1.034 -3.483 10.529 1.00 94.56 129 ALA A O 1
ATOM 933 N N . VAL A 1 130 ? -0.495 -2.228 8.741 1.00 92.69 130 VAL A N 1
ATOM 934 C CA . VAL A 1 130 ? 0.301 -3.259 8.066 1.00 92.69 130 VAL A CA 1
ATOM 935 C C . VAL A 1 130 ? 1.637 -2.687 7.610 1.00 92.69 130 VAL A C 1
ATOM 937 O O . VAL A 1 130 ? 1.693 -1.646 6.948 1.00 92.69 130 VAL A O 1
ATOM 940 N N . SER A 1 131 ? 2.726 -3.386 7.931 1.00 89.81 131 SER A N 1
ATOM 941 C CA . SER A 1 131 ? 4.021 -3.089 7.319 1.00 89.81 131 SER A CA 1
ATOM 942 C C . SER A 1 131 ? 4.077 -3.717 5.929 1.00 89.81 131 SER A C 1
ATOM 944 O O . SER A 1 131 ? 3.741 -4.891 5.742 1.00 89.81 131 SER A O 1
ATOM 946 N N . ILE A 1 132 ? 4.509 -2.939 4.945 1.00 87.00 132 ILE A N 1
ATOM 947 C CA . ILE A 1 132 ? 4.835 -3.418 3.613 1.00 87.00 132 ILE A CA 1
ATOM 948 C C . ILE A 1 132 ? 6.354 -3.388 3.455 1.00 87.00 132 ILE A C 1
ATOM 950 O O . ILE A 1 132 ? 7.008 -2.357 3.587 1.00 87.00 132 ILE A O 1
ATOM 954 N N . LYS A 1 133 ? 6.929 -4.555 3.170 1.00 76.69 133 LYS A N 1
ATOM 955 C CA . LYS A 1 133 ? 8.359 -4.719 2.917 1.00 76.69 133 LYS A CA 1
ATOM 956 C C . LYS A 1 133 ? 8.554 -5.689 1.769 1.00 76.69 133 LYS A C 1
ATOM 958 O O . LYS A 1 133 ? 8.010 -6.794 1.816 1.00 76.69 133 LYS A O 1
ATOM 963 N N . GLY A 1 134 ? 9.339 -5.313 0.762 1.00 58.19 134 GLY A N 1
ATOM 964 C CA . GLY A 1 134 ? 9.554 -6.190 -0.383 1.00 58.19 134 GLY A CA 1
ATOM 965 C C . GLY A 1 134 ? 10.920 -6.051 -1.042 1.00 58.19 134 GLY A C 1
ATOM 966 O O . GLY A 1 134 ? 11.205 -5.051 -1.698 1.00 58.19 134 GLY A O 1
ATOM 967 N N . ASN A 1 135 ? 11.705 -7.135 -1.017 1.00 49.16 135 ASN A N 1
ATOM 968 C CA . ASN A 1 135 ? 12.660 -7.429 -2.084 1.00 49.16 135 ASN A CA 1
ATOM 969 C C . ASN A 1 135 ? 12.132 -8.597 -2.936 1.00 49.16 135 ASN A C 1
ATOM 971 O O . ASN A 1 135 ? 11.883 -9.676 -2.422 1.00 49.16 135 ASN A O 1
ATOM 975 N N . GLY A 1 136 ? 11.927 -8.363 -4.236 1.00 45.25 136 GLY A N 1
ATOM 976 C CA . GLY A 1 136 ? 11.931 -9.343 -5.341 1.00 45.25 136 GLY A CA 1
ATOM 977 C C . GLY A 1 136 ? 11.087 -10.636 -5.322 1.00 45.25 136 GLY A C 1
ATOM 978 O O . GLY A 1 136 ? 10.873 -11.175 -6.399 1.00 45.25 136 GLY A O 1
ATOM 979 N N . ALA A 1 137 ? 10.606 -11.165 -4.193 1.00 38.25 137 ALA A N 1
ATOM 980 C CA . ALA A 1 137 ? 9.934 -12.467 -4.129 1.00 38.25 137 ALA A CA 1
ATOM 981 C C . ALA A 1 137 ? 9.092 -12.726 -2.862 1.00 38.25 137 ALA A C 1
ATOM 983 O O . ALA A 1 137 ? 8.282 -13.648 -2.883 1.00 38.25 137 ALA A O 1
ATOM 984 N N . LEU A 1 138 ? 9.235 -11.969 -1.764 1.00 41.94 138 LEU A N 1
ATOM 985 C CA . LEU A 1 138 ? 8.476 -12.226 -0.529 1.00 41.94 138 LEU A CA 1
ATOM 986 C C . LEU A 1 138 ? 8.042 -10.917 0.139 1.00 41.94 138 LEU A C 1
ATOM 988 O O . LEU A 1 138 ? 8.845 -10.247 0.785 1.00 41.94 138 LEU A O 1
ATOM 992 N N . TRP A 1 139 ? 6.758 -10.575 0.007 1.00 55.94 139 TRP A N 1
ATOM 993 C CA . TRP A 1 139 ? 6.127 -9.592 0.884 1.00 55.94 139 TRP A CA 1
ATOM 994 C C . TRP A 1 139 ? 5.825 -10.275 2.211 1.00 55.94 139 TRP A C 1
ATOM 996 O O . TRP A 1 139 ? 5.055 -11.236 2.260 1.00 55.94 139 TRP A O 1
ATOM 1006 N N . LYS A 1 140 ? 6.461 -9.808 3.284 1.00 53.56 140 LYS A N 1
ATOM 1007 C CA . LYS A 1 140 ? 6.060 -10.180 4.639 1.00 53.56 140 LYS A CA 1
ATOM 1008 C C . LYS A 1 140 ? 5.085 -9.119 5.126 1.00 53.56 140 LYS A C 1
ATOM 1010 O O . LYS A 1 140 ? 5.477 -7.972 5.290 1.00 53.56 140 LYS A O 1
ATOM 1015 N N . TYR A 1 141 ? 3.837 -9.523 5.319 1.00 51.03 141 TYR A N 1
ATOM 1016 C CA . TYR A 1 141 ? 2.842 -8.749 6.047 1.00 51.03 141 TYR A CA 1
ATOM 1017 C C . TYR A 1 141 ? 2.918 -9.249 7.491 1.00 51.03 141 TYR A C 1
ATOM 1019 O O . TYR A 1 141 ? 2.534 -10.392 7.750 1.00 51.03 141 TYR A O 1
ATOM 1027 N N . LEU A 1 142 ? 3.558 -8.471 8.365 1.00 48.38 142 LEU A N 1
ATOM 1028 C CA . LEU A 1 142 ? 3.609 -8.741 9.805 1.00 48.38 142 LEU A CA 1
ATOM 1029 C C . LEU A 1 142 ? 2.374 -8.151 10.478 1.00 48.38 142 LEU A C 1
ATOM 1031 O O . LEU A 1 142 ? 2.001 -7.027 10.073 1.00 48.38 142 LEU A O 1
#

Radius of gyration: 15.4 Å; Cα contacts (8 Å, |Δi|>4): 251; chains: 1; bounding box: 38×26×51 Å

Mean predicted aligned error: 5.01 Å

Nearest PDB structures (foldseek):
  2v7b-assembly2_B  TM=9.327E-01  e=6.860E-10  Paraburkh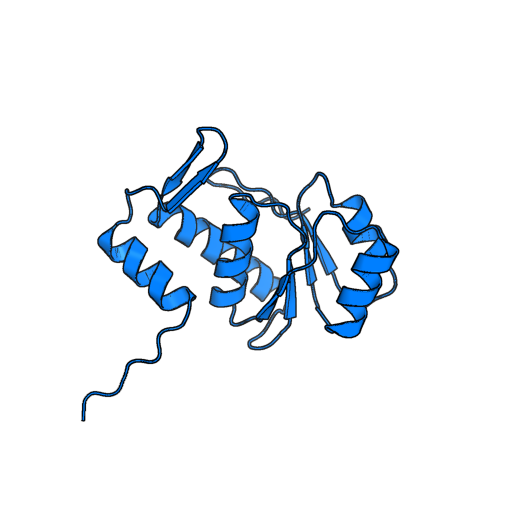olderia xenovorans LB400
  3ivr-assembly1_B  TM=8.797E-01  e=1.526E-09  Rhodopseudomonas palustris
  8r2r-assembly1_B  TM=9.118E-01  e=6.679E-09  Mycobacterium tuberculosis H37Rv
  8weu-assembly1_A-2  TM=9.475E-01  e=1.162E-08  Amycolatopsis thermoflava N1165
  8wev-assembly1_B-2  TM=9.184E-01  e=8.542E-09  Amycolatopsis thermoflava N1165

pLDDT: mean 90.2, std 14.16, range [38.25, 98.5]

Solvent-accessible surface area (backbone atoms only — not comparable to full-atom values): 7720 Å² total; per-residue (Å²): 133,87,75,78,78,84,72,49,78,43,52,54,52,54,54,44,22,77,76,38,30,86,41,77,67,46,76,56,95,91,44,72,39,25,28,40,55,43,50,54,50,12,49,51,45,14,53,50,42,44,75,73,66,51,40,72,72,38,31,34,31,38,39,43,59,98,48,74,60,42,57,30,48,52,44,5,31,42,64,38,40,28,37,72,40,84,40,68,62,88,57,53,39,70,59,48,27,51,51,40,62,74,62,60,22,52,28,35,42,23,30,80,96,44,37,67,46,43,43,64,27,23,72,85,57,81,26,47,56,34,36,56,49,77,68,103,83,56,74,54,76,102

Secondary structure (DSSP, 8-state):
--------HHHHHHHHHHHHTTSEEEEETTEEEEHHHHHHHHHHHHHHHHHTT--TT-EEEEE--SSHHHHHHHHHHHHTT-EEEE--TT--HHHHHHHHHHHT-SEEEE-GGGHHHHHHHHTTSSPEEEE--EETTEE---